Protein AF-A0A6L5QRW6-F1 (afdb_monomer)

Mean predicted aligned error: 5.4 Å

Secondary structure (DSSP, 8-state):
--HHHHHHHHHHHHHHHHHHHHHHHHHH-TTGGG--BGGGTTB-HHHHHHHHHHHHHHHHHHHHTT--B-TT-----HHHHH-HHHHHHHHHHHHHHHHH--S---EEEEEE-S-TTS--EEEEEEHHHHHHHHHHHHHHHHHHHHHHHHHTT----GGGGS-HHHHHHHHH--

Radius of gyration: 16.77 Å; Cα contacts (8 Å, |Δi|>4): 206; chains: 1; bounding box: 39×50×42 Å

Structure (mmCIF, N/CA/C/O backbone):
data_AF-A0A6L5QRW6-F1
#
_entry.id   AF-A0A6L5QRW6-F1
#
loop_
_atom_site.group_PDB
_atom_site.id
_atom_site.type_symbol
_atom_site.label_atom_id
_atom_site.label_alt_id
_atom_site.label_comp_id
_atom_site.label_asym_id
_atom_site.label_entity_id
_atom_site.label_seq_id
_atom_site.pdbx_PDB_ins_code
_atom_site.Cartn_x
_atom_site.Cartn_y
_atom_site.Cartn_z
_atom_site.occupancy
_atom_site.B_iso_or_equiv
_atom_site.auth_seq_id
_atom_site.auth_comp_id
_atom_site.auth_asym_id
_atom_site.auth_atom_id
_atom_site.pdbx_PDB_model_num
ATOM 1 N N . MET A 1 1 ? 16.383 14.278 -7.388 1.00 69.69 1 MET A N 1
ATOM 2 C CA . MET A 1 1 ? 15.748 12.967 -7.166 1.00 69.69 1 MET A CA 1
ATOM 3 C C . MET A 1 1 ? 15.079 12.576 -8.475 1.00 69.69 1 MET A C 1
ATOM 5 O O . MET A 1 1 ? 14.394 13.428 -9.031 1.00 69.69 1 MET A O 1
ATOM 9 N N . ASN A 1 2 ? 15.368 11.400 -9.040 1.00 89.81 2 ASN A N 1
ATOM 10 C CA . ASN A 1 2 ? 14.686 10.961 -10.266 1.00 89.81 2 ASN A CA 1
ATOM 11 C C . ASN A 1 2 ? 13.215 10.605 -9.955 1.00 89.81 2 ASN A C 1
ATOM 13 O O . ASN A 1 2 ? 12.845 10.486 -8.786 1.00 89.81 2 ASN A O 1
ATOM 17 N N . LEU A 1 3 ? 12.364 10.473 -10.979 1.00 93.75 3 LEU A N 1
ATOM 18 C CA . LEU A 1 3 ? 10.926 10.236 -10.773 1.00 93.75 3 LEU A CA 1
ATOM 19 C C . LEU A 1 3 ? 10.646 8.952 -9.977 1.00 93.75 3 LEU A C 1
ATOM 21 O O . LEU A 1 3 ? 9.756 8.946 -9.133 1.00 93.75 3 LEU A O 1
ATOM 25 N N . LEU A 1 4 ? 11.436 7.897 -10.189 1.00 94.81 4 LEU A N 1
ATOM 26 C CA . LEU A 1 4 ? 11.302 6.651 -9.438 1.00 94.81 4 LEU A CA 1
ATOM 27 C C . LEU A 1 4 ? 11.643 6.835 -7.954 1.00 94.81 4 LEU A C 1
ATOM 29 O O . LEU A 1 4 ? 10.896 6.382 -7.097 1.00 94.81 4 LEU A O 1
ATOM 33 N N . GLN A 1 5 ? 12.706 7.563 -7.625 1.00 94.50 5 GLN A N 1
ATOM 34 C CA . GLN A 1 5 ? 13.048 7.883 -6.240 1.00 94.50 5 GLN A CA 1
ATOM 35 C C . GLN A 1 5 ? 11.949 8.710 -5.548 1.00 94.50 5 GLN A C 1
ATOM 37 O O . GLN A 1 5 ? 11.715 8.523 -4.357 1.00 94.50 5 GLN A O 1
ATOM 42 N N . VAL A 1 6 ? 11.257 9.597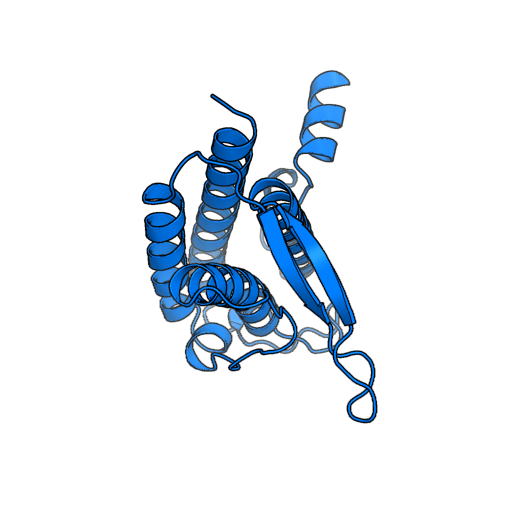 -6.279 1.00 94.12 6 VAL A N 1
ATOM 43 C CA . VAL A 1 6 ? 10.063 10.300 -5.765 1.00 94.12 6 VAL A CA 1
ATOM 44 C C . VAL A 1 6 ? 8.940 9.313 -5.481 1.00 94.12 6 VAL A C 1
ATOM 46 O O . VAL A 1 6 ? 8.408 9.314 -4.378 1.00 94.12 6 VAL A O 1
ATOM 49 N N . ALA A 1 7 ? 8.635 8.419 -6.420 1.00 95.31 7 ALA A N 1
ATOM 50 C CA . ALA A 1 7 ? 7.588 7.422 -6.230 1.00 95.31 7 ALA A CA 1
ATOM 51 C C . ALA A 1 7 ? 7.891 6.462 -5.060 1.00 95.31 7 ALA A C 1
ATOM 53 O O . ALA A 1 7 ? 6.995 6.153 -4.275 1.00 95.31 7 ALA A O 1
ATOM 54 N N . ILE A 1 8 ? 9.148 6.033 -4.896 1.00 96.25 8 ILE A N 1
ATOM 55 C CA . ILE A 1 8 ? 9.604 5.219 -3.756 1.00 96.25 8 ILE A CA 1
ATOM 56 C C . ILE A 1 8 ? 9.398 5.982 -2.442 1.00 96.25 8 ILE A C 1
ATOM 58 O O . ILE A 1 8 ? 8.820 5.448 -1.493 1.00 96.25 8 ILE A O 1
ATOM 62 N N . PHE A 1 9 ? 9.841 7.242 -2.388 1.00 95.06 9 PHE A N 1
ATOM 63 C CA . PHE A 1 9 ? 9.680 8.086 -1.208 1.00 95.06 9 PHE A CA 1
ATOM 64 C C . PHE A 1 9 ? 8.203 8.276 -0.836 1.00 95.06 9 PHE A C 1
ATOM 66 O O . PHE A 1 9 ? 7.840 8.096 0.326 1.00 95.06 9 PHE A O 1
ATOM 73 N N . ASP A 1 10 ? 7.344 8.571 -1.808 1.00 93.75 10 ASP A N 1
ATOM 74 C CA . ASP A 1 10 ? 5.917 8.792 -1.574 1.00 93.75 10 ASP A CA 1
ATOM 75 C C . ASP A 1 10 ? 5.213 7.531 -1.056 1.00 93.75 10 ASP A C 1
ATOM 77 O O . ASP A 1 10 ? 4.440 7.597 -0.098 1.00 93.75 10 ASP A O 1
ATOM 81 N N . ASN A 1 11 ? 5.500 6.366 -1.649 1.00 97.00 11 ASN A N 1
ATOM 82 C CA . ASN A 1 11 ? 4.968 5.086 -1.175 1.00 97.00 11 ASN A CA 1
ATOM 83 C C . ASN A 1 11 ? 5.424 4.789 0.260 1.00 97.00 11 ASN A C 1
ATOM 85 O O . ASN A 1 11 ? 4.623 4.352 1.088 1.00 97.00 11 ASN A O 1
ATOM 89 N N . LYS A 1 12 ? 6.685 5.096 0.587 1.00 96.62 12 LYS A N 1
ATOM 90 C CA . LYS A 1 12 ? 7.205 4.957 1.950 1.00 96.62 12 LYS A CA 1
ATOM 91 C C . LYS A 1 12 ? 6.434 5.827 2.939 1.00 96.62 12 LYS A C 1
ATOM 93 O O . LYS A 1 12 ? 6.034 5.336 3.994 1.00 96.62 12 LYS A O 1
ATOM 98 N N . VAL A 1 13 ? 6.210 7.098 2.603 1.00 94.69 13 VAL A N 1
ATOM 99 C CA . VAL A 1 13 ? 5.450 8.029 3.451 1.00 94.69 13 VAL A CA 1
ATOM 100 C C . VAL A 1 13 ? 4.032 7.509 3.685 1.00 94.69 13 VAL A C 1
ATOM 102 O O . VAL A 1 13 ? 3.596 7.466 4.832 1.00 94.69 13 VAL A O 1
ATOM 105 N N . LEU A 1 14 ? 3.338 7.030 2.647 1.00 94.88 14 LEU A N 1
ATOM 106 C CA . LEU A 1 14 ? 1.987 6.470 2.788 1.00 94.88 14 LEU A CA 1
ATOM 107 C C . LEU A 1 14 ? 1.942 5.245 3.711 1.00 94.88 14 LEU A C 1
ATOM 109 O O . LEU A 1 14 ? 1.048 5.136 4.552 1.00 94.88 14 LEU A O 1
ATOM 113 N N . LEU A 1 15 ? 2.908 4.332 3.590 1.00 97.44 15 LEU A N 1
ATOM 114 C CA . LEU A 1 15 ? 3.004 3.175 4.479 1.00 97.44 15 LEU A CA 1
ATOM 115 C C . LEU A 1 15 ? 3.276 3.599 5.932 1.00 97.44 15 LEU A C 1
ATOM 117 O O . LEU A 1 15 ? 2.661 3.074 6.861 1.00 97.44 15 LEU A O 1
ATOM 121 N N . GLN A 1 16 ? 4.131 4.598 6.152 1.00 95.56 16 GLN A N 1
ATOM 122 C CA . GLN A 1 16 ? 4.383 5.148 7.488 1.00 95.56 16 GLN A CA 1
ATOM 123 C C . GLN A 1 16 ? 3.144 5.841 8.077 1.00 95.56 16 GLN A C 1
ATOM 125 O O . GLN A 1 16 ? 2.826 5.635 9.252 1.00 95.56 16 GLN A O 1
ATOM 130 N N . GLU A 1 17 ? 2.409 6.613 7.273 1.00 92.94 17 GLU A N 1
ATOM 131 C CA . GLU A 1 17 ? 1.127 7.219 7.653 1.00 92.94 17 GLU A CA 1
ATOM 132 C C . GLU A 1 17 ? 0.096 6.143 8.034 1.00 92.94 17 GLU A C 1
ATOM 134 O O . GLU A 1 17 ? -0.597 6.278 9.050 1.00 92.94 17 GLU A O 1
ATOM 139 N N . LEU A 1 18 ? 0.042 5.035 7.283 1.00 95.44 18 LEU A N 1
ATOM 140 C CA . LEU A 1 18 ? -0.793 3.883 7.610 1.00 95.44 18 LEU A CA 1
ATOM 141 C C . LEU A 1 18 ? -0.398 3.277 8.964 1.00 95.44 18 LEU A C 1
ATOM 143 O O . LEU A 1 18 ? -1.262 3.101 9.820 1.00 95.44 18 LEU A O 1
ATOM 147 N N . ALA A 1 19 ? 0.888 3.023 9.221 1.00 96.12 19 ALA A N 1
ATOM 148 C CA . ALA A 1 19 ? 1.338 2.492 10.512 1.00 96.12 19 ALA A CA 1
ATOM 149 C C . ALA A 1 19 ? 0.986 3.420 11.690 1.00 96.12 19 ALA A C 1
ATOM 151 O O . ALA A 1 19 ? 0.547 2.958 12.747 1.00 96.12 19 ALA A O 1
ATOM 152 N N . GLN A 1 20 ? 1.133 4.736 11.524 1.00 93.06 20 GLN A N 1
ATOM 153 C CA . GLN A 1 20 ? 0.714 5.713 12.535 1.00 93.06 20 GLN A CA 1
ATOM 154 C C . GLN A 1 20 ? -0.798 5.658 12.778 1.00 93.06 20 GLN A C 1
ATOM 156 O O . GLN A 1 20 ? -1.256 5.728 13.922 1.00 93.06 20 GLN A O 1
ATOM 161 N N . LEU A 1 21 ? -1.587 5.502 11.715 1.00 92.62 21 LEU A N 1
ATOM 162 C CA . LEU A 1 21 ? -3.030 5.357 11.822 1.00 92.62 21 LEU A CA 1
ATOM 163 C C . LEU A 1 21 ? -3.429 4.089 12.586 1.00 92.62 21 LEU A C 1
ATOM 165 O O . LEU A 1 21 ? -4.269 4.164 13.483 1.00 92.62 21 LEU A O 1
ATOM 169 N N . LEU A 1 22 ? -2.791 2.956 12.289 1.00 94.38 22 LEU A N 1
ATOM 170 C CA . LEU A 1 22 ? -3.044 1.689 12.979 1.00 94.38 22 LEU A CA 1
ATOM 171 C C . LEU A 1 22 ? -2.716 1.766 14.473 1.00 94.38 22 LEU A C 1
ATOM 173 O O . LEU A 1 22 ? -3.487 1.265 15.290 1.00 94.38 22 LEU A O 1
ATOM 177 N N . ASN A 1 23 ? -1.633 2.454 14.845 1.00 93.50 23 ASN A N 1
ATOM 178 C CA . ASN A 1 23 ? -1.305 2.704 16.249 1.00 93.50 23 ASN A CA 1
ATOM 179 C C . ASN A 1 23 ? -2.395 3.518 16.963 1.00 93.50 23 ASN A C 1
ATOM 181 O O . ASN A 1 23 ? -2.784 3.175 18.079 1.00 93.50 23 ASN A O 1
ATOM 185 N N . ARG A 1 24 ? -2.929 4.565 16.316 1.00 90.56 24 ARG A N 1
ATOM 186 C CA . ARG A 1 24 ? -4.031 5.369 16.879 1.00 90.56 24 ARG A CA 1
ATOM 187 C C . ARG A 1 24 ? -5.308 4.555 17.056 1.00 90.56 24 ARG A C 1
ATOM 189 O O . ARG A 1 24 ? -5.942 4.666 18.102 1.00 90.56 24 ARG A O 1
ATOM 196 N N . ILE A 1 25 ? -5.660 3.731 16.067 1.00 90.75 25 ILE A N 1
ATOM 197 C CA . ILE A 1 25 ? -6.812 2.827 16.158 1.00 90.75 25 ILE A CA 1
ATOM 198 C C . ILE A 1 25 ? -6.624 1.877 17.335 1.00 90.75 25 ILE A C 1
ATOM 200 O O . ILE A 1 25 ? -7.464 1.845 18.224 1.00 90.75 25 ILE A O 1
ATOM 204 N N . HIS A 1 26 ? -5.490 1.174 17.391 1.00 90.19 26 HIS A N 1
ATOM 205 C CA . HIS A 1 26 ? -5.216 0.195 18.439 1.00 90.19 26 HIS A CA 1
ATOM 206 C C . HIS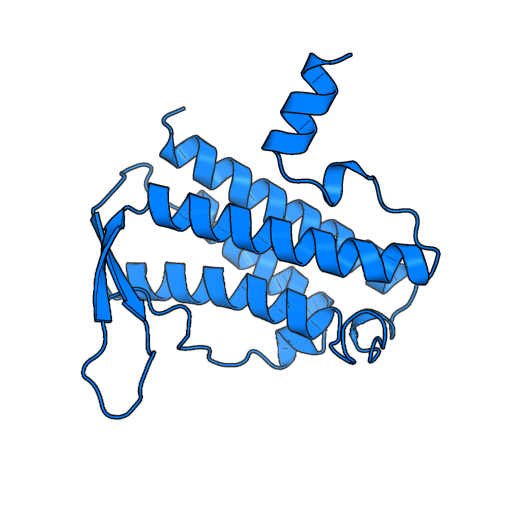 A 1 26 ? -5.222 0.804 19.851 1.00 90.19 26 HIS A C 1
ATOM 208 O O . HIS A 1 26 ? -5.656 0.152 20.801 1.00 90.19 26 HIS A O 1
ATOM 214 N N . ALA A 1 27 ? -4.747 2.044 19.997 1.00 89.62 27 ALA A N 1
ATOM 215 C CA . ALA A 1 27 ? -4.754 2.760 21.269 1.00 89.62 27 ALA A CA 1
ATOM 216 C C . ALA A 1 27 ? -6.154 3.248 21.684 1.00 89.62 27 ALA A C 1
ATOM 218 O O . ALA A 1 27 ? -6.456 3.251 22.875 1.00 89.62 27 ALA A O 1
ATOM 219 N N . GLY A 1 28 ? -6.991 3.665 20.726 1.00 87.75 28 GLY A N 1
ATOM 220 C CA . GLY A 1 28 ? -8.339 4.179 20.994 1.00 87.75 28 GLY A CA 1
ATOM 221 C C . GLY A 1 28 ? -9.389 3.084 21.183 1.00 87.75 28 GLY A C 1
ATOM 222 O O . GLY A 1 28 ? -10.201 3.165 22.100 1.00 87.75 28 GLY A O 1
ATOM 223 N N . ASP A 1 29 ? -9.359 2.051 20.341 1.00 89.00 29 ASP A N 1
ATOM 224 C CA . ASP A 1 29 ? -10.247 0.892 20.410 1.00 89.00 29 ASP A CA 1
ATOM 225 C C . ASP A 1 29 ? -9.555 -0.340 19.805 1.00 89.00 29 ASP A C 1
ATOM 227 O O . ASP A 1 29 ? -9.350 -0.455 18.594 1.00 89.00 29 ASP A O 1
ATOM 231 N N . LYS A 1 30 ? -9.209 -1.299 20.670 1.00 84.38 30 LYS A N 1
ATOM 232 C CA . LYS A 1 30 ? -8.496 -2.521 20.276 1.00 84.38 30 LYS A CA 1
ATOM 233 C C . LYS A 1 30 ? -9.309 -3.429 19.354 1.00 84.38 30 LYS A C 1
ATOM 235 O O . LYS A 1 30 ? -8.702 -4.192 18.603 1.00 84.38 30 LYS A O 1
ATOM 240 N N . ASN A 1 31 ? -10.638 -3.371 19.420 1.00 90.69 31 ASN A N 1
ATOM 241 C CA . ASN A 1 31 ? -11.516 -4.248 18.649 1.00 90.69 31 ASN A CA 1
ATOM 242 C C . ASN A 1 31 ? -11.870 -3.648 17.288 1.00 90.69 31 ASN A C 1
ATOM 244 O O . ASN A 1 31 ? -12.042 -4.396 16.330 1.00 90.69 31 ASN A O 1
ATOM 248 N N . PHE A 1 32 ? -11.865 -2.316 17.172 1.00 93.31 32 PHE A N 1
ATOM 249 C CA . PHE A 1 32 ? -12.305 -1.603 15.971 1.00 93.31 32 PHE A CA 1
ATOM 250 C C . PHE A 1 32 ? -11.598 -2.037 14.677 1.00 93.31 32 PHE A C 1
ATOM 252 O O . PHE A 1 32 ? -12.195 -2.036 13.603 1.00 93.31 32 PHE A O 1
ATOM 259 N N . TYR A 1 33 ? -10.341 -2.478 14.767 1.00 94.69 33 TYR A N 1
ATOM 260 C CA . TYR A 1 33 ? -9.602 -3.031 13.628 1.00 94.69 33 TYR A CA 1
ATOM 261 C C . TYR A 1 33 ? -10.320 -4.211 12.940 1.00 94.69 33 TYR A C 1
ATOM 263 O O . TYR A 1 33 ? -10.248 -4.360 11.717 1.00 94.69 33 TYR A O 1
ATOM 271 N N . ASN A 1 34 ? -11.027 -5.015 13.736 1.00 94.62 34 ASN A N 1
ATOM 272 C CA . ASN A 1 34 ? -11.693 -6.255 13.346 1.00 94.62 34 ASN A CA 1
ATOM 273 C C . ASN A 1 34 ? -13.223 -6.140 13.303 1.00 94.62 34 ASN A C 1
ATOM 275 O O . ASN A 1 34 ? -13.887 -7.114 12.948 1.00 94.62 34 ASN A O 1
ATOM 279 N N . ASP A 1 35 ? -13.789 -4.985 13.658 1.00 93.06 35 ASP A N 1
ATOM 280 C CA . ASP A 1 35 ? -15.232 -4.769 13.600 1.00 93.06 35 ASP A CA 1
ATOM 281 C C . ASP A 1 35 ? -15.733 -4.900 12.156 1.00 93.06 35 ASP A C 1
ATOM 283 O O . ASP A 1 35 ? -15.129 -4.374 11.217 1.00 93.06 35 ASP A O 1
ATOM 287 N N . ASN A 1 36 ? -16.872 -5.572 11.974 1.00 90.69 36 ASN A N 1
ATOM 288 C CA . ASN A 1 36 ? -17.589 -5.544 10.702 1.00 90.69 36 ASN A CA 1
ATOM 289 C C . ASN A 1 36 ? -18.307 -4.202 10.578 1.00 90.69 36 ASN A C 1
ATOM 291 O O . ASN A 1 36 ? -19.185 -3.882 11.381 1.00 90.69 36 ASN A O 1
ATOM 295 N N . LEU A 1 37 ? -17.940 -3.418 9.568 1.00 89.75 37 LEU A N 1
ATOM 296 C CA . LEU A 1 37 ? -18.428 -2.053 9.418 1.00 89.75 37 LEU A CA 1
ATOM 297 C C . LEU A 1 37 ? -19.463 -1.990 8.301 1.00 89.75 37 LEU A C 1
ATOM 299 O O . LEU A 1 37 ? -19.123 -2.140 7.132 1.00 89.75 37 LEU A O 1
ATOM 303 N N . GLU A 1 38 ? -20.730 -1.741 8.642 1.00 88.50 38 GLU A N 1
ATOM 304 C CA . GLU A 1 38 ? -21.814 -1.633 7.649 1.00 88.50 38 GLU A CA 1
ATOM 305 C C . GLU A 1 38 ? -21.527 -0.562 6.591 1.00 88.50 38 GLU A C 1
ATOM 307 O O . GLU A 1 38 ? -21.756 -0.791 5.407 1.00 88.50 38 GLU A O 1
ATOM 312 N N . VAL A 1 39 ? -20.922 0.564 6.992 1.00 87.19 39 VAL A N 1
ATOM 313 C CA . VAL A 1 39 ? -20.511 1.636 6.067 1.00 87.19 39 VAL A CA 1
ATOM 314 C C . VAL A 1 39 ? -19.502 1.162 5.013 1.00 87.19 39 VAL A C 1
ATOM 316 O O . VAL A 1 39 ? -19.369 1.783 3.963 1.00 87.19 39 VAL A O 1
ATOM 319 N N . LEU A 1 40 ? -18.795 0.061 5.286 1.00 89.75 40 LEU A N 1
ATOM 320 C CA . LEU A 1 40 ? -17.815 -0.566 4.402 1.00 89.75 40 LEU A CA 1
ATOM 321 C C . LEU A 1 40 ? -18.331 -1.887 3.809 1.00 89.75 40 LEU A C 1
ATOM 323 O O . LEU A 1 40 ? -17.533 -2.762 3.484 1.00 89.75 40 LEU A O 1
ATOM 327 N N . ASN A 1 41 ? -19.650 -2.073 3.688 1.00 87.75 41 ASN A N 1
ATOM 328 C CA . ASN A 1 41 ? -20.261 -3.331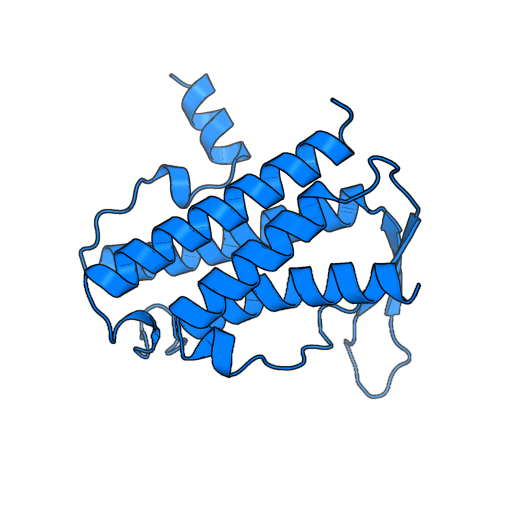 3.235 1.00 87.75 41 ASN A CA 1
ATOM 329 C C . ASN A 1 41 ? -19.849 -4.541 4.095 1.00 87.75 41 ASN A C 1
ATOM 331 O O . ASN A 1 41 ? -19.554 -5.618 3.577 1.00 87.75 41 ASN A O 1
ATOM 335 N N . SER A 1 42 ? -19.790 -4.346 5.415 1.00 89.56 42 SER A N 1
ATOM 336 C CA . SER A 1 42 ? -19.378 -5.358 6.398 1.00 89.56 42 SER A CA 1
ATOM 337 C C . SER A 1 42 ? -17.936 -5.854 6.222 1.00 89.56 42 SER A C 1
ATOM 339 O O . SER A 1 42 ? -17.598 -6.944 6.673 1.00 89.56 42 SER A O 1
ATOM 341 N N . ILE A 1 43 ? -17.071 -5.050 5.598 1.00 92.81 43 ILE A N 1
ATOM 342 C CA . ILE A 1 43 ? -15.628 -5.295 5.513 1.00 92.81 43 ILE A CA 1
ATOM 343 C C . ILE A 1 43 ? -14.931 -4.612 6.698 1.00 92.81 43 ILE A C 1
ATOM 345 O O . ILE A 1 43 ? -15.309 -3.518 7.119 1.00 92.81 43 ILE A O 1
ATOM 349 N N . THR A 1 44 ? -13.908 -5.263 7.253 1.00 95.31 44 THR A N 1
ATOM 350 C CA . THR A 1 44 ? -13.132 -4.736 8.385 1.00 95.31 44 THR A CA 1
ATOM 351 C C . THR A 1 44 ? -12.019 -3.791 7.922 1.00 95.31 44 THR A C 1
ATOM 353 O O . THR A 1 44 ? -11.544 -3.865 6.784 1.00 95.31 44 THR A O 1
ATOM 356 N N . ILE A 1 45 ? -11.521 -2.935 8.823 1.00 96.00 45 ILE A N 1
ATOM 357 C CA . ILE A 1 45 ? -10.310 -2.137 8.558 1.00 96.00 45 ILE A CA 1
ATOM 358 C C . ILE A 1 45 ? -9.134 -3.063 8.249 1.00 96.00 45 ILE A C 1
ATOM 360 O O . ILE A 1 45 ? -8.398 -2.833 7.288 1.00 96.00 45 ILE A O 1
ATOM 364 N N . GLY A 1 46 ? -8.986 -4.144 9.015 1.00 96.81 46 GLY A N 1
ATOM 365 C CA . GLY A 1 46 ? -7.927 -5.116 8.795 1.00 96.81 46 GLY A CA 1
ATOM 366 C C . GLY A 1 46 ? -7.957 -5.775 7.418 1.00 96.81 46 GLY A C 1
ATOM 367 O O . GLY A 1 46 ? -6.902 -6.017 6.832 1.00 96.81 46 GLY A O 1
ATOM 368 N N . ALA A 1 47 ? -9.136 -5.990 6.830 1.00 96.31 47 ALA A N 1
ATOM 369 C CA . ALA A 1 47 ? -9.244 -6.526 5.476 1.00 96.31 47 ALA A CA 1
ATOM 370 C C . ALA A 1 47 ? -8.731 -5.537 4.413 1.00 96.31 47 ALA A C 1
ATOM 372 O O . ALA A 1 47 ? -8.045 -5.958 3.478 1.00 96.31 47 ALA A O 1
ATOM 373 N N . HIS A 1 48 ? -9.002 -4.236 4.571 1.00 96.69 48 HIS A N 1
ATOM 374 C CA . HIS A 1 48 ? -8.442 -3.195 3.702 1.00 96.69 48 HIS A CA 1
ATOM 375 C C . HIS A 1 48 ? -6.929 -3.057 3.872 1.00 96.69 48 HIS A C 1
ATOM 377 O O . HIS A 1 48 ? -6.203 -2.971 2.886 1.00 96.69 48 HIS A O 1
ATOM 383 N N . VAL A 1 49 ? -6.447 -3.098 5.114 1.00 97.44 49 VAL A N 1
ATOM 384 C CA . VAL A 1 49 ? -5.015 -3.034 5.425 1.00 97.44 49 VAL A CA 1
ATOM 385 C C . VAL A 1 49 ? -4.284 -4.219 4.812 1.00 97.44 49 VAL A C 1
ATOM 387 O O . VAL A 1 49 ? -3.339 -4.012 4.061 1.00 97.44 49 VAL A O 1
ATOM 390 N N . ARG A 1 50 ? -4.759 -5.451 5.036 1.00 97.31 50 ARG A N 1
ATOM 391 C CA . ARG A 1 50 ? -4.213 -6.649 4.382 1.00 97.31 50 ARG A CA 1
ATOM 392 C C . ARG A 1 50 ? -4.144 -6.465 2.867 1.00 97.31 50 ARG A C 1
ATOM 394 O O . ARG A 1 50 ? -3.132 -6.806 2.269 1.00 97.31 50 ARG A O 1
ATOM 401 N N . HIS A 1 51 ? -5.198 -5.929 2.251 1.00 96.62 51 HIS A N 1
ATOM 402 C CA . HIS A 1 51 ? -5.239 -5.760 0.802 1.00 96.62 51 HIS A CA 1
ATOM 403 C C . HIS A 1 51 ? -4.149 -4.815 0.279 1.00 96.62 51 HIS A C 1
ATOM 405 O O . HIS A 1 51 ? -3.534 -5.140 -0.734 1.00 96.62 51 HIS A O 1
ATOM 411 N N . ILE A 1 52 ? -3.885 -3.708 0.983 1.00 97.69 52 ILE A N 1
ATOM 412 C CA . ILE A 1 52 ? -2.769 -2.800 0.684 1.00 97.69 52 ILE A CA 1
ATOM 413 C C . ILE A 1 52 ? -1.436 -3.550 0.793 1.00 97.69 52 ILE A C 1
ATOM 415 O O . ILE A 1 52 ? -0.654 -3.562 -0.154 1.00 97.69 52 I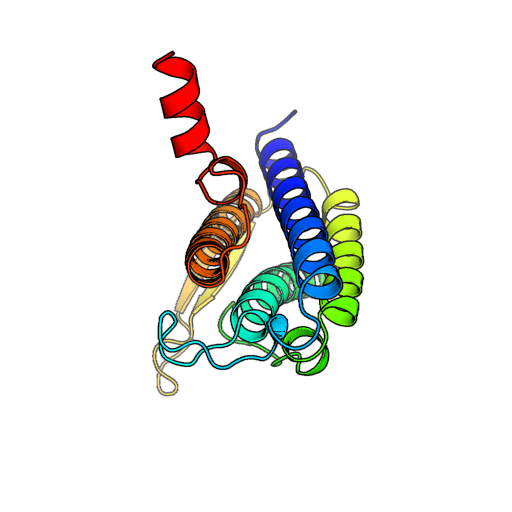LE A O 1
ATOM 419 N N . LEU A 1 53 ? -1.180 -4.200 1.934 1.00 98.19 53 LEU A N 1
ATOM 420 C CA . LEU A 1 53 ? 0.115 -4.838 2.203 1.00 98.19 53 LEU A CA 1
ATOM 421 C C . LEU A 1 53 ? 0.419 -5.962 1.209 1.00 98.19 53 LEU A C 1
ATOM 423 O O . LEU A 1 53 ? 1.539 -6.052 0.717 1.00 98.19 53 LEU A O 1
ATOM 427 N N . GLU A 1 54 ? -0.585 -6.761 0.847 1.00 96.56 54 GLU A N 1
ATOM 428 C CA . GLU A 1 54 ? -0.427 -7.825 -0.145 1.00 96.56 54 GLU A CA 1
ATOM 429 C C . GLU A 1 54 ? -0.027 -7.290 -1.520 1.00 96.56 54 GLU A C 1
ATOM 431 O O . GLU A 1 54 ? 0.720 -7.962 -2.221 1.00 96.56 54 GLU A O 1
ATOM 436 N N . HIS A 1 55 ? -0.479 -6.096 -1.920 1.00 97.62 55 HIS A N 1
ATOM 437 C CA . HIS A 1 55 ? -0.060 -5.517 -3.200 1.00 97.62 55 HIS A CA 1
ATOM 438 C C . HIS A 1 55 ? 1.436 -5.194 -3.205 1.00 97.62 55 HIS A C 1
ATOM 440 O O . HIS A 1 55 ? 2.130 -5.552 -4.155 1.00 97.62 55 HIS A O 1
ATOM 446 N N . TYR A 1 56 ? 1.961 -4.610 -2.127 1.00 98.12 56 TYR A N 1
ATOM 447 C CA . TYR A 1 56 ? 3.405 -4.394 -2.001 1.00 98.12 56 TYR A CA 1
ATOM 448 C C . TYR A 1 56 ? 4.182 -5.711 -1.919 1.00 98.12 56 TYR A C 1
ATOM 450 O O . TYR A 1 56 ? 5.195 -5.859 -2.592 1.00 98.12 56 TYR A O 1
ATOM 458 N N . GLN A 1 57 ? 3.704 -6.684 -1.139 1.00 97.44 57 GLN A N 1
ATOM 459 C CA . GLN A 1 57 ? 4.359 -7.991 -1.014 1.00 97.44 57 GLN A CA 1
ATOM 460 C C . GLN A 1 57 ? 4.433 -8.724 -2.357 1.00 97.44 57 GLN A C 1
ATOM 462 O O . GLN A 1 57 ? 5.481 -9.260 -2.701 1.00 97.44 57 GLN A O 1
ATOM 467 N N . ILE A 1 58 ? 3.345 -8.716 -3.135 1.00 97.00 58 ILE A N 1
ATOM 468 C CA . ILE A 1 58 ? 3.313 -9.289 -4.486 1.00 97.00 58 ILE A CA 1
ATOM 469 C C . ILE A 1 58 ? 4.307 -8.571 -5.394 1.00 97.00 58 ILE A C 1
ATOM 471 O O . ILE A 1 58 ? 5.049 -9.233 -6.114 1.00 97.00 58 ILE A O 1
ATOM 475 N N . PHE A 1 59 ? 4.331 -7.237 -5.351 1.00 97.69 59 PHE A N 1
ATOM 476 C CA . PHE A 1 59 ? 5.252 -6.437 -6.148 1.00 97.69 59 PHE A CA 1
ATOM 477 C C . PHE A 1 59 ? 6.713 -6.810 -5.861 1.00 97.69 59 PHE A C 1
ATOM 479 O O . PHE A 1 59 ? 7.426 -7.191 -6.784 1.00 97.69 59 PHE A O 1
ATOM 486 N N . PHE A 1 60 ? 7.139 -6.785 -4.595 1.00 97.69 60 PHE A N 1
ATOM 487 C CA . PHE A 1 60 ? 8.515 -7.131 -4.222 1.00 97.69 60 PHE A CA 1
ATOM 488 C C . PHE A 1 60 ? 8.857 -8.581 -4.553 1.00 97.69 60 PHE A C 1
ATOM 490 O O . PHE A 1 60 ? 9.854 -8.838 -5.220 1.00 97.69 60 PHE A O 1
ATOM 497 N N . LYS A 1 61 ? 7.975 -9.522 -4.196 1.00 96.38 61 LYS A N 1
ATOM 498 C CA . LYS A 1 61 ? 8.173 -10.942 -4.499 1.00 96.38 61 LYS A CA 1
ATOM 499 C C . LYS A 1 61 ? 8.366 -11.180 -5.994 1.00 96.38 61 LYS A C 1
ATOM 501 O O . LYS A 1 61 ? 9.230 -11.964 -6.363 1.00 96.38 61 LYS A O 1
ATOM 506 N N . ALA A 1 62 ? 7.567 -10.532 -6.843 1.00 95.94 62 ALA A N 1
ATOM 507 C CA . ALA A 1 62 ? 7.657 -10.676 -8.292 1.00 95.94 62 ALA A CA 1
ATOM 508 C C . ALA A 1 62 ? 8.963 -10.104 -8.862 1.00 95.94 62 ALA A C 1
ATOM 510 O O . ALA A 1 62 ? 9.525 -10.708 -9.774 1.00 95.94 62 ALA A O 1
ATOM 511 N N . LEU A 1 63 ? 9.465 -8.994 -8.305 1.00 95.88 63 LEU A N 1
ATOM 512 C CA . LEU A 1 63 ? 10.779 -8.457 -8.666 1.00 95.88 63 LEU A CA 1
ATOM 513 C C . LEU A 1 63 ? 11.913 -9.409 -8.267 1.00 95.88 63 LEU A C 1
ATOM 515 O O . LEU A 1 63 ? 12.802 -9.649 -9.076 1.00 95.88 63 LEU A O 1
ATOM 519 N N . ASP A 1 64 ? 11.857 -9.983 -7.064 1.00 95.50 64 ASP A N 1
ATOM 520 C CA . ASP A 1 64 ? 12.917 -10.853 -6.538 1.00 95.50 64 ASP A CA 1
ATOM 521 C C . ASP A 1 64 ? 13.082 -12.156 -7.328 1.00 95.50 64 ASP A C 1
ATOM 523 O O . ASP A 1 64 ? 14.193 -12.669 -7.463 1.00 95.50 64 ASP A O 1
ATOM 527 N N . ILE A 1 65 ? 11.975 -12.715 -7.830 1.00 95.75 65 ILE A N 1
ATOM 528 C CA . ILE A 1 65 ? 11.979 -13.972 -8.598 1.00 95.75 65 ILE A CA 1
ATOM 529 C C . ILE A 1 65 ? 11.832 -13.756 -10.112 1.00 95.75 65 ILE A C 1
ATOM 531 O O . ILE A 1 65 ? 11.712 -14.736 -10.844 1.00 95.75 65 ILE A O 1
ATOM 535 N N . GLU A 1 66 ? 11.827 -12.498 -10.565 1.00 94.25 66 GLU A N 1
ATOM 536 C CA . GLU A 1 66 ? 11.749 -12.078 -11.972 1.00 94.25 66 GLU A CA 1
ATOM 537 C C . GLU A 1 66 ? 10.569 -12.695 -12.755 1.00 94.25 66 GLU A C 1
ATOM 539 O O . GLU A 1 66 ? 10.726 -13.233 -13.853 1.00 94.25 66 GLU A O 1
ATOM 544 N N . VAL A 1 67 ? 9.356 -12.613 -12.196 1.00 94.44 67 VAL A N 1
ATOM 545 C CA . VAL A 1 67 ? 8.111 -13.074 -12.848 1.00 94.44 67 VAL A CA 1
ATOM 546 C C . VAL A 1 67 ? 7.127 -11.922 -13.069 1.00 94.44 67 VAL A C 1
ATOM 548 O O . VAL A 1 67 ? 7.243 -10.887 -12.409 1.00 94.44 67 VAL A O 1
ATOM 551 N N . PRO A 1 68 ? 6.114 -12.081 -13.947 1.00 95.50 68 PRO A N 1
ATOM 552 C CA . PRO A 1 68 ? 5.062 -11.082 -14.083 1.00 95.50 68 PRO A CA 1
ATOM 553 C C . PRO A 1 68 ? 4.373 -10.786 -12.746 1.00 95.50 68 PRO A C 1
ATOM 555 O O . PRO A 1 68 ? 3.980 -11.695 -12.011 1.00 95.50 68 PRO A O 1
ATOM 558 N N . ILE A 1 69 ? 4.175 -9.504 -12.452 1.00 96.38 69 ILE A N 1
ATOM 559 C CA . ILE A 1 69 ? 3.468 -9.037 -11.262 1.00 96.38 69 ILE A CA 1
ATOM 560 C C . ILE A 1 69 ? 1.990 -9.402 -11.410 1.00 96.38 69 ILE A C 1
ATOM 562 O O . ILE A 1 69 ? 1.338 -9.004 -12.374 1.00 96.38 69 ILE A O 1
ATOM 566 N N . ASN A 1 70 ? 1.445 -10.159 -10.458 1.00 94.50 70 ASN A N 1
ATOM 567 C CA . ASN A 1 70 ? 0.042 -10.569 -10.457 1.00 94.50 70 ASN A CA 1
ATOM 568 C C . ASN A 1 70 ? -0.647 -10.130 -9.161 1.00 94.50 70 ASN A C 1
ATOM 570 O O . ASN A 1 70 ? -0.657 -10.858 -8.170 1.00 94.50 70 ASN A O 1
ATOM 574 N N . TYR A 1 71 ? -1.252 -8.943 -9.152 1.00 93.69 71 TYR A N 1
ATOM 575 C CA . TYR A 1 71 ? -1.911 -8.404 -7.953 1.00 93.69 71 TYR A CA 1
ATOM 576 C C . TYR A 1 71 ? -3.136 -9.213 -7.483 1.00 93.69 71 TYR A C 1
ATOM 578 O O . TYR A 1 71 ? -3.578 -9.051 -6.339 1.00 93.69 71 TYR A O 1
ATOM 586 N N . ASP A 1 72 ? -3.656 -10.122 -8.317 1.00 88.56 72 ASP A N 1
ATOM 587 C CA . ASP A 1 72 ? -4.747 -11.027 -7.952 1.00 88.56 72 ASP A CA 1
ATOM 588 C C . ASP A 1 72 ? -4.260 -12.268 -7.189 1.00 88.56 72 ASP A C 1
ATOM 590 O O . ASP A 1 72 ? -5.043 -12.858 -6.432 1.00 88.56 72 ASP A O 1
ATOM 594 N N . SER A 1 73 ? -2.978 -12.647 -7.321 1.00 85.94 73 SER A N 1
ATOM 595 C CA . SER A 1 73 ? -2.385 -13.839 -6.694 1.00 85.94 73 SER A CA 1
ATOM 596 C C . SER A 1 73 ? -2.087 -13.626 -5.203 1.00 85.94 73 SER A C 1
ATOM 598 O O . SER A 1 73 ? -0.944 -13.661 -4.746 1.00 85.94 73 SER A O 1
ATOM 600 N N . ARG A 1 74 ? -3.140 -13.364 -4.428 1.00 80.56 74 ARG A N 1
ATOM 601 C CA . ARG A 1 74 ? -3.062 -13.000 -3.008 1.00 80.56 74 ARG A CA 1
ATOM 602 C C . ARG A 1 74 ? -2.991 -14.226 -2.104 1.00 80.56 74 ARG A C 1
ATOM 604 O O . ARG A 1 74 ? -3.905 -15.049 -2.101 1.00 80.56 74 ARG A O 1
ATOM 611 N N . GLU A 1 75 ? -1.968 -14.273 -1.253 1.00 81.25 75 GLU A N 1
ATOM 612 C CA . GLU A 1 75 ? -1.764 -15.339 -0.258 1.00 81.25 75 GLU A CA 1
ATOM 613 C C . GLU A 1 75 ? -2.742 -15.275 0.931 1.00 81.25 75 GLU A C 1
ATOM 615 O O . GLU A 1 75 ? -2.913 -16.264 1.638 1.00 81.25 75 GLU A O 1
ATOM 620 N N . ARG A 1 76 ? -3.444 -14.148 1.129 1.00 87.19 76 ARG A N 1
ATOM 621 C CA . ARG A 1 76 ? -4.400 -13.924 2.230 1.00 87.19 76 ARG A CA 1
ATOM 622 C C . ARG A 1 76 ? -3.747 -13.972 3.613 1.00 87.19 76 ARG A C 1
ATOM 624 O O . ARG A 1 76 ? -4.069 -14.835 4.425 1.00 87.19 76 ARG A O 1
ATOM 631 N N . CYS A 1 77 ? -2.902 -12.981 3.921 1.00 89.50 77 CYS A N 1
ATOM 632 C CA . CYS A 1 77 ? -2.263 -12.839 5.237 1.00 89.50 77 CYS A CA 1
ATOM 633 C C . CYS A 1 77 ? -3.303 -12.620 6.359 1.00 89.50 77 CYS A C 1
ATOM 635 O O . CYS A 1 77 ? -3.718 -11.495 6.655 1.00 89.50 77 CYS A O 1
ATOM 637 N N . THR A 1 78 ? -3.724 -13.703 7.016 1.00 91.69 78 THR A N 1
ATOM 638 C CA . THR A 1 78 ? -4.720 -13.674 8.102 1.00 91.69 78 THR A CA 1
ATOM 639 C C . THR A 1 78 ? -4.207 -12.945 9.340 1.00 91.69 78 THR A C 1
ATOM 641 O O . THR A 1 78 ? -4.967 -12.219 9.977 1.00 91.69 78 THR A O 1
ATOM 644 N N . GLY A 1 79 ? -2.914 -13.082 9.654 1.00 93.31 79 GLY A N 1
ATOM 645 C CA . GLY A 1 79 ? -2.267 -12.354 10.747 1.00 93.31 79 GLY A CA 1
ATOM 646 C C . GLY A 1 79 ? -2.332 -10.843 10.537 1.00 93.31 79 GLY A C 1
ATOM 647 O O . GLY A 1 79 ? -2.769 -10.120 11.428 1.00 93.31 79 GLY A O 1
ATOM 648 N N . CYS A 1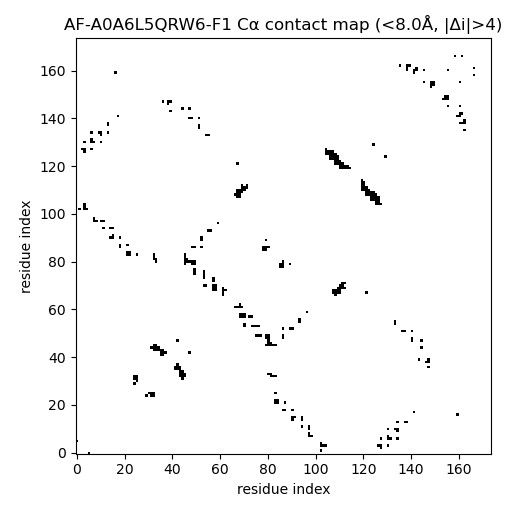 80 ? -2.000 -10.383 9.328 1.00 93.19 80 CYS A N 1
ATOM 649 C CA . CYS A 1 80 ? -2.108 -8.981 8.940 1.00 93.19 80 CYS A CA 1
ATOM 650 C C . CYS A 1 80 ? -3.552 -8.490 9.067 1.00 93.19 80 CYS A C 1
ATOM 652 O O . CYS A 1 80 ? -3.777 -7.425 9.611 1.00 93.19 80 CYS A O 1
ATOM 654 N N . GLN A 1 81 ? -4.536 -9.274 8.614 1.00 95.56 81 GLN A N 1
ATOM 655 C CA . GLN A 1 81 ? -5.942 -8.868 8.675 1.00 95.56 81 GLN A CA 1
ATOM 656 C C . GLN A 1 81 ? -6.506 -8.796 10.094 1.00 95.56 81 GLN A C 1
ATOM 658 O O . GLN A 1 81 ? -7.363 -7.959 10.345 1.00 95.56 81 GLN A O 1
ATOM 663 N N . ASN A 1 82 ? -6.075 -9.671 11.002 1.00 94.81 82 ASN A N 1
ATOM 664 C CA . ASN A 1 82 ? -6.714 -9.806 12.314 1.00 94.81 82 ASN A CA 1
ATOM 665 C C . ASN A 1 82 ? -5.934 -9.118 13.448 1.00 94.81 82 ASN A C 1
ATOM 667 O O . ASN A 1 82 ? -6.452 -8.969 14.558 1.00 94.81 82 ASN A O 1
ATOM 671 N N . CYS A 1 83 ? -4.686 -8.708 13.200 1.00 95.31 83 CYS A N 1
ATOM 672 C CA . CYS A 1 83 ? -3.803 -8.117 14.198 1.00 95.31 83 CYS A CA 1
ATOM 673 C C . CYS A 1 83 ? -3.120 -6.853 13.661 1.00 95.31 83 CYS A C 1
ATOM 675 O O . CYS A 1 83 ? -2.159 -6.921 12.895 1.00 95.31 83 CYS A O 1
ATOM 677 N N . ALA A 1 84 ? -3.557 -5.687 14.149 1.00 95.69 84 ALA A N 1
ATOM 678 C CA . ALA A 1 84 ? -2.976 -4.396 13.777 1.00 95.69 84 ALA A CA 1
ATOM 679 C C . ALA A 1 84 ? -1.463 -4.322 14.044 1.00 95.69 84 ALA A C 1
ATOM 681 O O . ALA A 1 84 ? -0.736 -3.714 13.265 1.00 95.69 84 ALA A O 1
ATOM 682 N N . LYS A 1 85 ? -0.973 -4.965 15.113 1.00 95.31 85 LYS A N 1
ATOM 683 C CA . LYS A 1 85 ? 0.461 -5.005 15.426 1.00 95.31 85 LYS A CA 1
ATOM 684 C C . LYS A 1 85 ? 1.249 -5.791 14.377 1.00 95.31 85 LYS A C 1
ATOM 686 O O . LYS A 1 85 ? 2.237 -5.281 13.873 1.00 95.31 85 LYS A O 1
ATOM 691 N N . THR A 1 86 ? 0.753 -6.963 13.980 1.00 96.62 86 THR A N 1
ATOM 692 C CA . THR A 1 86 ? 1.349 -7.750 12.891 1.00 96.62 86 THR A CA 1
ATOM 693 C C . THR A 1 86 ? 1.348 -6.969 11.578 1.00 96.62 86 THR A C 1
ATOM 695 O O . THR A 1 86 ? 2.344 -6.977 10.866 1.00 96.62 86 THR A O 1
ATOM 698 N N . ALA A 1 87 ? 0.269 -6.244 11.268 1.00 97.69 87 ALA A N 1
ATOM 699 C CA . ALA A 1 87 ? 0.239 -5.373 10.096 1.00 97.69 87 ALA A CA 1
ATOM 700 C C . ALA A 1 87 ? 1.286 -4.243 10.169 1.00 97.69 87 ALA A C 1
ATOM 702 O O . ALA A 1 87 ? 1.920 -3.945 9.163 1.00 97.69 87 ALA A O 1
ATOM 703 N N . ILE A 1 88 ? 1.496 -3.634 11.342 1.00 97.94 88 ILE A N 1
ATOM 704 C CA . ILE A 1 88 ? 2.543 -2.618 11.553 1.00 97.94 88 ILE A CA 1
ATOM 705 C C . ILE A 1 88 ? 3.942 -3.208 11.345 1.00 97.94 88 ILE A C 1
ATOM 707 O O . ILE A 1 88 ? 4.769 -2.560 10.708 1.00 97.94 88 ILE A O 1
ATOM 711 N N . ASP A 1 89 ? 4.202 -4.418 11.840 1.00 98.00 89 ASP A N 1
ATOM 712 C CA . ASP A 1 89 ? 5.496 -5.086 11.662 1.00 98.00 89 ASP A CA 1
ATOM 713 C C . ASP A 1 89 ? 5.777 -5.334 10.164 1.00 98.00 89 ASP A C 1
ATOM 715 O O . ASP A 1 89 ? 6.832 -4.951 9.661 1.00 98.00 89 ASP A O 1
ATOM 719 N N . VAL A 1 90 ? 4.785 -5.831 9.414 1.00 98.19 90 VAL A N 1
ATOM 720 C CA . VAL A 1 90 ? 4.883 -6.007 7.950 1.00 98.19 90 VAL A CA 1
ATOM 721 C C . VAL A 1 90 ? 5.089 -4.674 7.226 1.00 98.19 90 VAL A C 1
ATOM 723 O O . VAL A 1 90 ? 5.874 -4.590 6.285 1.00 98.19 90 VAL A O 1
ATOM 726 N N . ILE A 1 91 ? 4.429 -3.597 7.662 1.00 98.50 91 ILE A N 1
ATOM 727 C CA . ILE A 1 91 ? 4.663 -2.259 7.101 1.00 98.50 91 ILE A CA 1
ATOM 728 C C . ILE A 1 91 ? 6.130 -1.846 7.268 1.00 98.50 91 ILE A C 1
ATOM 730 O O . ILE A 1 91 ? 6.716 -1.287 6.343 1.00 98.50 91 ILE A O 1
ATOM 734 N N . GLN A 1 92 ? 6.736 -2.111 8.427 1.00 98.44 92 GLN A N 1
ATOM 735 C CA . GLN A 1 92 ? 8.138 -1.768 8.668 1.00 98.44 92 GLN A CA 1
ATOM 736 C C . GLN A 1 92 ? 9.092 -2.569 7.779 1.00 98.44 92 GLN A C 1
ATOM 738 O O . GLN A 1 92 ? 10.122 -2.035 7.372 1.00 98.44 92 GLN A O 1
ATOM 743 N N . GLU A 1 93 ? 8.766 -3.822 7.470 1.00 98.38 93 GLU A N 1
ATOM 744 C CA . GLU A 1 93 ? 9.514 -4.638 6.508 1.00 98.38 93 GLU A CA 1
ATOM 745 C C . GLU A 1 93 ? 9.415 -4.047 5.099 1.00 98.38 93 GLU A C 1
ATOM 747 O O . GLU A 1 93 ? 10.437 -3.744 4.493 1.00 98.38 93 GLU A O 1
ATOM 752 N N . LEU A 1 94 ? 8.203 -3.750 4.627 1.00 98.50 94 LEU A N 1
ATOM 753 C CA . LEU A 1 94 ? 7.978 -3.143 3.310 1.00 98.50 94 LEU A CA 1
ATOM 754 C C . LEU A 1 94 ? 8.647 -1.771 3.157 1.00 98.50 94 LEU A C 1
ATOM 756 O O . LEU A 1 94 ? 9.134 -1.426 2.084 1.00 98.50 94 LEU A O 1
ATOM 760 N N . VAL A 1 95 ? 8.695 -0.978 4.229 1.00 98.50 95 VAL A N 1
ATOM 761 C CA . VAL A 1 95 ? 9.434 0.292 4.247 1.00 98.50 95 VAL A CA 1
ATOM 762 C C . VAL A 1 95 ? 10.932 0.063 4.037 1.00 98.50 95 VAL A C 1
ATOM 764 O O . VAL A 1 95 ? 11.545 0.817 3.286 1.00 98.50 95 VAL A O 1
ATOM 767 N N . LYS A 1 96 ? 11.518 -0.970 4.654 1.00 98.38 96 LYS A N 1
ATOM 768 C CA . LYS A 1 96 ? 12.933 -1.316 4.445 1.00 98.38 96 LYS A CA 1
ATOM 769 C C . LYS A 1 96 ? 13.186 -1.790 3.017 1.00 98.38 96 LYS A C 1
ATOM 771 O O . LYS A 1 96 ? 14.197 -1.400 2.444 1.00 98.38 96 LYS A O 1
ATOM 776 N N . GLU A 1 97 ? 12.264 -2.564 2.442 1.00 98.12 97 GLU A N 1
ATOM 777 C CA . GLU A 1 97 ? 12.345 -2.973 1.035 1.00 98.12 97 GLU A CA 1
ATOM 778 C C . GLU A 1 97 ? 12.321 -1.756 0.103 1.00 98.12 97 GLU A C 1
ATOM 780 O O . GLU A 1 97 ? 13.184 -1.611 -0.753 1.00 98.12 97 GLU A O 1
ATOM 785 N N . LEU A 1 98 ? 11.415 -0.797 0.319 1.00 97.75 98 LEU A N 1
ATOM 786 C CA . LEU A 1 98 ? 11.400 0.454 -0.451 1.00 97.75 98 LEU A CA 1
ATOM 787 C C . LEU A 1 98 ? 12.718 1.235 -0.331 1.00 97.75 98 LEU A C 1
ATOM 789 O O . LEU A 1 98 ? 13.173 1.834 -1.302 1.00 97.75 98 LEU A O 1
ATOM 793 N N . GLU A 1 99 ? 13.336 1.249 0.850 1.00 96.06 99 GLU A N 1
ATOM 794 C CA . GLU A 1 99 ? 14.609 1.941 1.080 1.00 96.06 99 GLU A CA 1
ATOM 795 C C . GLU A 1 99 ? 15.815 1.234 0.447 1.00 96.06 99 GLU A C 1
ATOM 797 O O . GLU A 1 99 ? 16.804 1.902 0.140 1.00 96.06 99 GLU A O 1
ATOM 802 N N . SER A 1 100 ? 15.740 -0.083 0.235 1.00 95.88 100 SER A N 1
ATOM 803 C CA . SER A 1 100 ? 16.802 -0.878 -0.391 1.00 95.88 100 SER A CA 1
ATOM 804 C C . SER A 1 100 ? 16.732 -0.882 -1.924 1.00 95.88 100 SER A C 1
ATOM 806 O O . SER A 1 100 ? 17.700 -1.278 -2.580 1.00 95.88 100 SER A O 1
ATOM 808 N N . MET A 1 101 ? 15.621 -0.419 -2.510 1.00 94.56 101 MET A N 1
ATOM 809 C CA . MET A 1 101 ? 15.400 -0.462 -3.954 1.00 94.56 101 MET A CA 1
ATOM 810 C C . MET A 1 101 ? 16.431 0.328 -4.762 1.00 94.56 101 MET A C 1
ATOM 812 O O . MET A 1 101 ? 16.783 1.474 -4.469 1.00 94.56 101 MET A O 1
ATOM 816 N N . SER A 1 102 ? 16.825 -0.269 -5.887 1.00 91.06 102 SER A N 1
ATOM 817 C CA . SER A 1 102 ? 17.582 0.422 -6.925 1.00 91.06 102 SER A CA 1
ATOM 818 C C . SER A 1 102 ? 16.752 1.563 -7.535 1.00 91.06 102 SER A C 1
ATOM 820 O O . SER A 1 102 ? 15.580 1.366 -7.858 1.00 91.06 102 SER A O 1
ATOM 822 N N . PRO A 1 103 ? 17.343 2.745 -7.787 1.00 87.38 103 PRO A N 1
ATOM 823 C CA . PRO A 1 103 ? 16.655 3.860 -8.435 1.00 87.38 103 PRO A CA 1
ATOM 824 C C . PRO A 1 103 ? 16.552 3.702 -9.966 1.00 87.38 103 PRO A C 1
ATOM 826 O O . PRO A 1 103 ? 16.325 4.698 -10.660 1.00 87.38 103 PRO A O 1
ATOM 829 N N . LEU A 1 104 ? 16.764 2.494 -10.502 1.00 91.12 104 LEU A N 1
ATOM 830 C CA . LEU A 1 104 ? 16.682 2.177 -11.929 1.00 91.12 104 LEU A CA 1
ATOM 831 C C . LEU A 1 104 ? 15.263 1.738 -12.305 1.00 91.12 104 LEU A C 1
ATOM 833 O O . LEU A 1 104 ? 14.741 0.773 -11.755 1.00 91.12 104 LEU A O 1
ATOM 837 N N . ASP A 1 105 ? 14.656 2.443 -13.260 1.00 94.81 105 ASP A N 1
ATOM 838 C CA . ASP A 1 105 ? 13.310 2.140 -13.756 1.00 94.81 105 ASP A CA 1
ATOM 839 C C . ASP A 1 105 ? 13.363 1.077 -14.860 1.00 94.81 105 ASP A C 1
ATOM 841 O O . ASP A 1 105 ? 13.462 1.390 -16.047 1.00 94.81 105 ASP A O 1
ATOM 845 N N . ASN A 1 106 ? 13.353 -0.191 -14.452 1.00 94.38 106 ASN A N 1
ATOM 846 C CA . ASN A 1 106 ? 13.345 -1.328 -15.369 1.00 94.38 106 ASN A CA 1
ATOM 847 C C . ASN A 1 106 ? 11.929 -1.614 -15.890 1.00 94.38 106 ASN A C 1
ATOM 849 O O . ASN A 1 106 ? 10.930 -1.351 -15.214 1.00 94.38 106 ASN A O 1
ATOM 853 N N . SER A 1 107 ? 11.846 -2.193 -17.091 1.00 96.44 107 SER A N 1
ATOM 854 C CA . SER A 1 107 ? 10.586 -2.732 -17.604 1.00 96.44 107 SER A CA 1
ATOM 855 C C . SER A 1 107 ? 10.206 -3.993 -16.832 1.00 96.44 107 SER A C 1
ATOM 857 O O . SER A 1 107 ? 11.070 -4.795 -16.481 1.00 96.44 107 SER A O 1
ATOM 859 N N . VAL A 1 108 ? 8.914 -4.143 -16.563 1.00 97.19 108 VAL A N 1
ATOM 860 C CA . VAL A 1 108 ? 8.332 -5.297 -15.872 1.00 97.19 108 VAL A CA 1
ATOM 861 C C . VAL A 1 108 ? 7.092 -5.756 -16.624 1.00 97.19 108 VAL A C 1
ATOM 863 O O . VAL A 1 108 ? 6.492 -4.989 -17.377 1.00 97.19 108 VAL A O 1
ATOM 866 N N . GLU A 1 109 ? 6.674 -6.992 -16.394 1.00 97.12 109 GLU A N 1
ATOM 867 C CA . GLU A 1 109 ? 5.406 -7.503 -16.904 1.00 97.12 109 GLU A CA 1
ATOM 868 C C . GLU A 1 109 ? 4.369 -7.536 -15.787 1.00 97.12 109 GLU A C 1
ATOM 870 O O . GLU A 1 109 ? 4.685 -7.840 -14.639 1.00 97.12 109 GLU A O 1
ATOM 875 N N . VAL A 1 110 ? 3.119 -7.241 -16.128 1.00 96.06 110 VAL A N 1
ATOM 876 C CA . VAL A 1 110 ? 1.973 -7.346 -15.222 1.00 96.06 110 VAL A CA 1
ATOM 877 C C . VAL A 1 110 ? 0.979 -8.314 -15.838 1.00 96.06 110 VAL A C 1
ATOM 879 O O . VAL A 1 110 ? 0.719 -8.254 -17.041 1.00 96.06 110 VAL A O 1
ATOM 882 N N . SER A 1 111 ? 0.428 -9.202 -15.020 1.00 93.06 111 SER A N 1
ATOM 883 C CA . SER A 1 111 ? -0.578 -10.179 -15.424 1.00 93.06 111 SER A CA 1
ATOM 884 C C . SER A 1 111 ? -1.865 -10.002 -14.626 1.00 93.06 111 SER A C 1
ATOM 886 O O . SER A 1 111 ? -1.834 -9.676 -13.439 1.00 93.06 111 SER A O 1
ATOM 888 N N . LEU A 1 112 ? -2.998 -10.210 -15.294 1.00 84.19 112 LEU A N 1
ATOM 889 C CA . LEU A 1 112 ? -4.328 -10.126 -14.694 1.00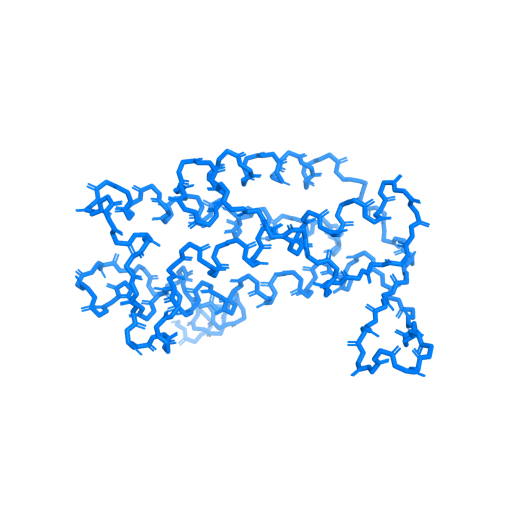 84.19 112 LEU A CA 1
ATOM 890 C C . LEU A 1 112 ? -5.113 -11.411 -14.966 1.00 84.19 112 LEU A C 1
ATOM 892 O O . LEU A 1 112 ? -5.203 -11.856 -16.118 1.00 84.19 112 LEU A O 1
ATOM 896 N N . ILE A 1 113 ? -5.738 -11.961 -13.921 1.00 78.25 113 ILE A N 1
ATOM 897 C CA . ILE A 1 113 ? -6.583 -13.153 -14.034 1.00 78.25 113 ILE A CA 1
ATOM 898 C C . ILE A 1 113 ? -8.040 -12.702 -14.164 1.00 78.25 113 ILE A C 1
ATOM 900 O O . ILE A 1 113 ? -8.759 -12.539 -13.181 1.00 78.25 113 ILE A O 1
ATOM 904 N N . THR A 1 114 ? -8.507 -12.504 -15.397 1.00 67.69 114 THR A N 1
ATOM 905 C CA . THR A 1 114 ? -9.900 -12.091 -15.661 1.00 67.69 114 THR A CA 1
ATOM 906 C C . THR A 1 114 ? -10.850 -13.269 -15.863 1.00 67.69 114 THR A C 1
ATOM 908 O O . THR A 1 114 ? -12.026 -13.186 -15.511 1.00 67.69 114 THR A O 1
ATOM 911 N N . ASN A 1 115 ? -10.361 -14.379 -16.420 1.00 69.31 115 ASN A N 1
ATOM 912 C CA . ASN A 1 115 ? -11.145 -15.582 -16.672 1.00 69.31 115 ASN A CA 1
ATOM 913 C C . ASN A 1 115 ? -10.268 -16.828 -16.455 1.00 69.31 115 ASN A C 1
ATOM 915 O O . ASN A 1 115 ? -9.332 -17.023 -17.227 1.00 69.31 115 ASN A O 1
ATOM 919 N N . PRO A 1 116 ? -10.600 -17.714 -15.494 1.00 70.06 116 PRO A N 1
ATOM 920 C CA . PRO A 1 116 ? -9.836 -18.940 -15.229 1.00 70.06 116 PRO A CA 1
ATOM 921 C C . PRO A 1 116 ? -9.722 -19.902 -16.424 1.00 70.06 116 PRO A C 1
ATOM 923 O O . PRO A 1 116 ? -8.912 -20.820 -16.400 1.00 70.06 116 PRO A O 1
ATOM 926 N N . SER A 1 117 ? -10.569 -19.731 -17.445 1.00 71.69 117 SER A N 1
ATOM 927 C CA . SER A 1 117 ? -10.589 -20.551 -18.664 1.00 71.69 117 SER A CA 1
ATOM 928 C C . SER A 1 117 ? -9.769 -19.954 -19.814 1.00 71.69 117 SER A C 1
ATOM 930 O O . SER A 1 117 ? -9.674 -20.573 -20.872 1.00 71.69 117 SER A O 1
ATOM 932 N N . LEU A 1 118 ? -9.219 -18.746 -19.652 1.00 69.50 118 LEU A N 1
ATOM 933 C CA . LEU A 1 118 ? -8.387 -18.079 -20.653 1.00 69.50 118 LEU A CA 1
ATOM 934 C C . LEU A 1 118 ? -6.937 -18.005 -20.171 1.00 69.50 118 LEU A C 1
ATOM 936 O O . LEU A 1 118 ? -6.661 -18.071 -18.978 1.00 69.50 118 LEU A O 1
ATOM 940 N N . LYS A 1 119 ? -6.007 -17.861 -21.119 1.00 73.00 119 LYS A N 1
ATOM 941 C CA . LYS A 1 119 ? -4.610 -17.557 -20.799 1.00 73.00 119 LYS A CA 1
ATOM 942 C C . LYS A 1 119 ? -4.537 -16.180 -20.132 1.00 73.00 119 LYS A C 1
ATOM 944 O O . LYS A 1 119 ? -5.222 -15.261 -20.583 1.00 73.00 119 LYS A O 1
ATOM 949 N N . ASP A 1 120 ? -3.682 -16.053 -19.121 1.00 79.38 120 ASP A N 1
ATOM 950 C CA . ASP A 1 120 ? -3.443 -14.792 -18.421 1.00 79.38 120 ASP A CA 1
ATOM 951 C C . ASP A 1 120 ? -3.141 -13.657 -19.405 1.00 79.38 120 ASP A C 1
ATOM 953 O O . ASP A 1 120 ? -2.363 -13.807 -20.357 1.00 79.38 120 ASP A O 1
ATOM 957 N N . MET A 1 121 ? -3.776 -12.510 -19.170 1.00 83.50 121 MET A N 1
ATOM 958 C CA . MET A 1 121 ? -3.518 -11.303 -19.942 1.00 83.50 121 MET A CA 1
ATOM 959 C C . MET A 1 121 ? -2.264 -10.639 -19.387 1.00 83.50 121 MET A C 1
ATOM 961 O O . MET A 1 121 ? -2.298 -10.113 -18.278 1.00 83.50 121 MET A O 1
ATOM 965 N N . VAL A 1 122 ? -1.174 -10.673 -20.156 1.00 91.12 122 VAL A N 1
ATOM 966 C CA . VAL A 1 122 ? 0.114 -10.069 -19.786 1.00 91.12 122 VAL A CA 1
ATOM 967 C C . VAL A 1 122 ? 0.327 -8.772 -20.566 1.00 91.12 122 VAL A C 1
ATOM 969 O O . VAL A 1 122 ? 0.126 -8.731 -21.781 1.00 91.12 122 VAL A O 1
ATOM 972 N N . SER A 1 123 ? 0.750 -7.718 -19.873 1.00 93.75 123 SER A N 1
ATOM 973 C CA . SER A 1 123 ? 1.084 -6.412 -20.449 1.00 93.75 123 SER A CA 1
ATOM 974 C C . SER A 1 123 ? 2.428 -5.900 -19.942 1.00 93.75 123 SER A C 1
ATOM 976 O O . SER A 1 123 ? 2.801 -6.157 -18.800 1.00 93.75 123 SER A O 1
ATOM 978 N N . GLN A 1 124 ? 3.124 -5.130 -20.780 1.00 97.12 124 GLN A N 1
ATOM 979 C CA . GLN A 1 124 ? 4.357 -4.440 -20.400 1.00 97.12 124 GLN A CA 1
ATOM 980 C C . GLN A 1 124 ? 4.059 -3.236 -19.498 1.00 97.12 124 GLN A C 1
ATOM 982 O O . GLN A 1 124 ? 3.089 -2.510 -19.722 1.00 97.12 124 GLN A O 1
ATOM 987 N N . SER A 1 125 ? 4.930 -3.007 -18.521 1.00 97.69 125 SER A N 1
ATOM 988 C CA . SER A 1 125 ? 4.926 -1.858 -17.616 1.00 97.69 125 SER A CA 1
ATOM 989 C C . SER A 1 125 ? 6.362 -1.467 -17.219 1.00 97.69 125 SER A C 1
ATOM 991 O O . SER A 1 125 ? 7.340 -1.934 -17.816 1.00 97.69 125 SER A O 1
ATOM 993 N N . SER A 1 126 ? 6.503 -0.588 -16.226 1.00 97.88 126 SER A N 1
ATOM 994 C CA . SER A 1 126 ? 7.776 -0.227 -15.592 1.00 97.88 126 SER A CA 1
ATOM 995 C C . SER A 1 126 ? 7.646 -0.152 -14.071 1.00 97.88 126 SER A C 1
ATOM 997 O O . SER A 1 126 ? 6.546 0.032 -13.545 1.00 97.88 126 SER A O 1
ATOM 999 N N . ILE A 1 127 ? 8.768 -0.252 -13.354 1.00 97.94 127 ILE A N 1
ATOM 1000 C CA . ILE A 1 127 ? 8.810 -0.119 -11.887 1.00 97.94 127 ILE A CA 1
ATOM 1001 C C . ILE A 1 127 ? 8.151 1.194 -11.441 1.00 97.94 127 ILE A C 1
ATOM 1003 O O . ILE A 1 127 ? 7.343 1.200 -10.512 1.00 97.94 127 ILE A O 1
ATOM 1007 N N . LEU A 1 128 ? 8.445 2.309 -12.117 1.00 97.81 128 LEU A N 1
ATOM 1008 C CA . LEU A 1 128 ? 7.825 3.604 -11.839 1.00 97.81 128 LEU A CA 1
ATOM 1009 C C . LEU A 1 128 ? 6.302 3.545 -11.999 1.00 97.81 128 LEU A C 1
ATOM 1011 O O . LEU A 1 128 ? 5.574 4.059 -11.145 1.00 97.81 128 LEU A O 1
ATOM 1015 N N . ARG A 1 129 ? 5.810 2.925 -13.076 1.00 97.81 129 ARG A N 1
ATOM 1016 C CA . ARG A 1 129 ? 4.371 2.840 -13.338 1.00 97.81 129 ARG A CA 1
ATOM 1017 C C . ARG A 1 129 ? 3.648 2.021 -12.270 1.00 97.81 129 ARG A C 1
ATOM 1019 O O . ARG A 1 129 ? 2.574 2.443 -11.824 1.00 97.81 129 ARG A O 1
ATOM 1026 N N . GLU A 1 130 ? 4.244 0.917 -11.833 1.00 98.06 130 GLU A N 1
ATOM 1027 C CA . GLU A 1 130 ? 3.688 0.062 -10.781 1.00 98.06 130 GLU A CA 1
ATOM 1028 C C . GLU A 1 130 ? 3.757 0.729 -9.401 1.00 98.06 130 GLU A C 1
ATOM 1030 O O . GLU A 1 130 ? 2.800 0.663 -8.631 1.00 98.06 130 GLU A O 1
ATOM 1035 N N . MET A 1 131 ? 4.805 1.508 -9.113 1.00 97.44 131 MET A N 1
ATOM 1036 C CA . MET A 1 131 ? 4.862 2.336 -7.902 1.00 97.44 131 MET A CA 1
ATOM 1037 C C . MET A 1 131 ? 3.751 3.387 -7.845 1.00 97.44 131 MET A C 1
ATOM 1039 O O . MET A 1 131 ? 3.173 3.623 -6.783 1.00 97.44 131 MET A O 1
ATOM 1043 N N . GLN A 1 132 ? 3.411 4.008 -8.977 1.00 96.81 132 GLN A N 1
ATOM 1044 C CA . GLN A 1 132 ? 2.274 4.932 -9.054 1.00 96.81 132 GLN A CA 1
ATOM 1045 C C . GLN A 1 132 ? 0.937 4.213 -8.832 1.00 96.81 132 GLN A C 1
ATOM 1047 O O . GLN A 1 132 ? 0.022 4.772 -8.223 1.00 96.81 132 GLN A O 1
ATOM 1052 N N . PHE A 1 133 ? 0.806 2.974 -9.319 1.00 97.62 133 PHE A N 1
ATOM 1053 C CA . PHE A 1 133 ? -0.366 2.143 -9.049 1.00 97.62 133 PHE A CA 1
ATOM 1054 C C . PHE A 1 133 ? -0.493 1.831 -7.550 1.00 97.62 133 PHE A C 1
ATOM 1056 O O . PHE A 1 133 ? -1.547 2.108 -6.975 1.00 97.62 133 PHE A O 1
ATOM 1063 N N . LEU A 1 134 ? 0.580 1.364 -6.904 1.00 97.81 134 LEU A N 1
ATOM 1064 C CA . LEU A 1 134 ? 0.621 1.096 -5.461 1.00 97.81 134 LEU A CA 1
ATOM 1065 C C . LEU A 1 134 ? 0.263 2.338 -4.634 1.00 97.81 134 LEU A C 1
ATOM 1067 O O . LEU A 1 134 ? -0.555 2.262 -3.714 1.00 97.81 134 LEU A O 1
ATOM 1071 N N . GLN A 1 135 ? 0.798 3.501 -5.013 1.00 95.25 135 GLN A N 1
ATOM 1072 C CA . GLN A 1 135 ? 0.489 4.782 -4.380 1.00 95.25 135 GLN A CA 1
ATOM 1073 C C . GLN A 1 135 ? -1.011 5.101 -4.474 1.00 95.25 135 GLN A C 1
ATOM 1075 O O . GLN A 1 135 ? -1.658 5.393 -3.466 1.00 95.25 135 GLN A O 1
ATOM 1080 N N . SER A 1 136 ? -1.584 5.018 -5.680 1.00 95.06 136 SER A N 1
ATOM 1081 C CA . SER A 1 136 ? -3.005 5.295 -5.915 1.00 95.06 136 SER A CA 1
ATOM 1082 C C . SER A 1 136 ? -3.918 4.310 -5.178 1.00 95.06 136 SER A C 1
ATOM 1084 O O . SER A 1 136 ? -4.937 4.718 -4.617 1.00 95.06 136 SER A O 1
ATOM 1086 N N . HIS A 1 137 ? -3.567 3.023 -5.170 1.00 96.06 137 HIS A N 1
ATOM 1087 C CA . HIS A 1 137 ? -4.319 1.964 -4.491 1.00 96.06 137 HIS A CA 1
ATOM 1088 C C . HIS A 1 137 ? -4.305 2.148 -2.969 1.00 96.06 137 HIS A C 1
ATOM 1090 O O . HIS A 1 137 ? -5.352 2.106 -2.319 1.00 96.06 137 HIS A O 1
ATOM 1096 N N . THR A 1 138 ? -3.144 2.484 -2.408 1.00 96.06 138 THR A N 1
ATOM 1097 C CA . THR A 1 138 ? -2.992 2.763 -0.976 1.00 96.06 138 THR A CA 1
ATOM 1098 C C . THR A 1 138 ? -3.811 3.974 -0.548 1.00 96.06 138 THR A C 1
ATOM 1100 O O . THR A 1 138 ? -4.574 3.899 0.415 1.00 96.06 138 THR A O 1
ATOM 1103 N N . VAL A 1 139 ? -3.722 5.080 -1.294 1.00 92.75 139 VAL A N 1
ATOM 1104 C CA . VAL A 1 139 ? -4.530 6.286 -1.050 1.00 92.75 139 VAL A CA 1
ATOM 1105 C C . VAL A 1 139 ? -6.025 5.974 -1.110 1.00 92.75 139 VAL A C 1
ATOM 1107 O O . VAL A 1 139 ? -6.781 6.433 -0.253 1.00 92.75 139 VAL A O 1
ATOM 1110 N N . HIS A 1 140 ? -6.460 5.180 -2.093 1.00 93.50 140 HIS A N 1
ATOM 1111 C CA . HIS A 1 140 ? -7.855 4.768 -2.221 1.00 93.50 140 HIS A CA 1
ATOM 1112 C C . HIS A 1 140 ? -8.348 4.043 -0.959 1.00 93.50 140 HIS A C 1
ATOM 1114 O O . HIS A 1 140 ? -9.396 4.391 -0.410 1.00 93.50 140 HIS A O 1
ATOM 1120 N N . HIS A 1 141 ? -7.574 3.093 -0.434 1.00 94.88 141 HIS A N 1
ATOM 1121 C CA . HIS A 1 141 ? -7.949 2.384 0.788 1.00 94.88 141 HIS A CA 1
ATOM 1122 C C . HIS A 1 141 ? -7.830 3.229 2.057 1.00 94.88 141 HIS A C 1
ATOM 1124 O O . HIS A 1 141 ? -8.680 3.104 2.939 1.00 94.88 141 HIS A O 1
ATOM 1130 N N . LEU A 1 142 ? -6.856 4.136 2.147 1.00 92.56 142 LEU A N 1
ATOM 1131 C CA . LEU A 1 142 ? -6.782 5.107 3.243 1.00 92.56 142 LEU A CA 1
ATOM 1132 C C . LEU A 1 142 ? -8.011 6.024 3.275 1.00 92.56 142 LEU A C 1
ATOM 1134 O O . LEU A 1 142 ? -8.514 6.326 4.358 1.00 92.56 142 LEU A O 1
ATOM 1138 N N . ALA A 1 143 ? -8.546 6.419 2.116 1.00 91.06 143 ALA A N 1
ATOM 1139 C CA . ALA A 1 143 ? -9.788 7.185 2.045 1.00 91.06 143 ALA A CA 1
ATOM 1140 C C . ALA A 1 143 ? -10.984 6.387 2.596 1.00 91.06 143 ALA A C 1
ATOM 1142 O O . ALA A 1 143 ? -11.761 6.921 3.390 1.00 91.06 143 ALA A O 1
ATOM 1143 N N . ILE A 1 144 ? -11.091 5.099 2.246 1.00 92.94 144 ILE A N 1
ATOM 1144 C CA . ILE A 1 144 ? -12.132 4.192 2.758 1.00 92.94 144 ILE A CA 1
ATOM 1145 C C . ILE A 1 144 ? -12.018 4.021 4.281 1.00 92.94 144 ILE A C 1
ATOM 1147 O O . ILE A 1 144 ? -12.997 4.207 5.004 1.00 92.94 144 ILE A O 1
ATOM 1151 N N . ILE A 1 145 ? -10.817 3.736 4.791 1.00 93.25 145 ILE A N 1
ATOM 1152 C CA . ILE A 1 145 ? -10.562 3.629 6.236 1.00 93.25 145 ILE A CA 1
ATOM 1153 C C . ILE A 1 145 ? -10.889 4.963 6.933 1.00 93.25 145 ILE A C 1
ATOM 1155 O O . ILE A 1 145 ? -11.487 4.982 8.009 1.00 93.25 145 ILE A O 1
ATOM 1159 N N . GLY A 1 146 ? -10.574 6.090 6.291 1.00 90.69 146 GLY A N 1
ATOM 1160 C CA . GLY A 1 146 ? -10.923 7.434 6.745 1.00 90.69 146 GLY A CA 1
ATOM 1161 C C . GLY A 1 146 ? -12.424 7.653 6.953 1.00 90.69 146 GLY A C 1
ATOM 1162 O O . GLY A 1 146 ? -12.812 8.331 7.905 1.00 90.69 146 GLY A O 1
ATOM 1163 N N . ILE A 1 147 ? -13.278 7.069 6.106 1.00 90.50 147 ILE A N 1
ATOM 1164 C CA . ILE A 1 147 ? -14.742 7.123 6.263 1.00 90.50 147 ILE A CA 1
ATOM 1165 C C . ILE A 1 147 ? -15.169 6.393 7.543 1.00 90.50 147 ILE A C 1
ATOM 1167 O O . ILE A 1 147 ? -15.887 6.967 8.363 1.00 90.50 147 ILE A O 1
ATOM 1171 N N . ALA A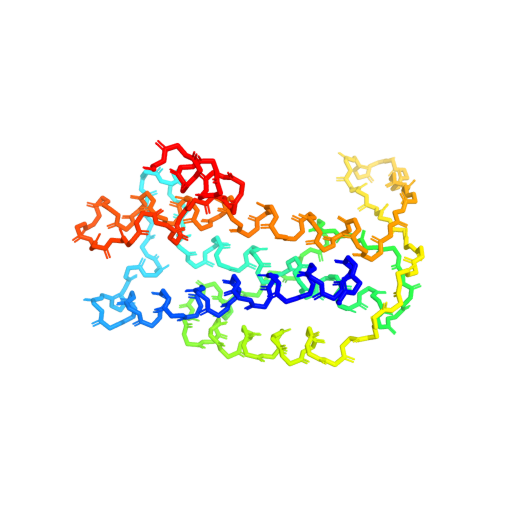 1 148 ? -14.677 5.170 7.752 1.00 91.19 148 ALA A N 1
ATOM 1172 C CA . ALA A 1 148 ? -14.980 4.375 8.942 1.00 91.19 148 ALA A CA 1
ATOM 1173 C C . ALA A 1 148 ? -14.555 5.067 10.246 1.00 91.19 148 ALA A C 1
ATOM 1175 O O . ALA A 1 148 ? -15.310 5.110 11.218 1.00 91.19 148 ALA A O 1
ATOM 1176 N N . LEU A 1 149 ? -13.359 5.654 10.257 1.00 89.81 149 LEU A N 1
ATOM 1177 C CA . LEU A 1 149 ? -12.833 6.382 11.410 1.00 89.81 149 LEU A CA 1
ATOM 1178 C C . LEU A 1 149 ? -13.716 7.567 11.798 1.00 89.81 149 LEU A C 1
ATOM 1180 O O . LEU A 1 149 ? -14.066 7.712 12.970 1.00 89.81 149 LEU A O 1
ATOM 1184 N N . ARG A 1 150 ? -14.116 8.384 10.815 1.00 88.69 150 ARG A N 1
ATOM 1185 C CA . ARG A 1 150 ? -15.013 9.525 11.046 1.00 88.69 150 ARG A CA 1
ATOM 1186 C C . ARG A 1 150 ? -16.360 9.071 11.601 1.00 88.69 150 ARG A C 1
ATOM 1188 O O . ARG A 1 150 ? -16.864 9.697 12.526 1.00 88.69 150 ARG A O 1
ATOM 1195 N N . GLN A 1 151 ? -16.912 7.967 11.09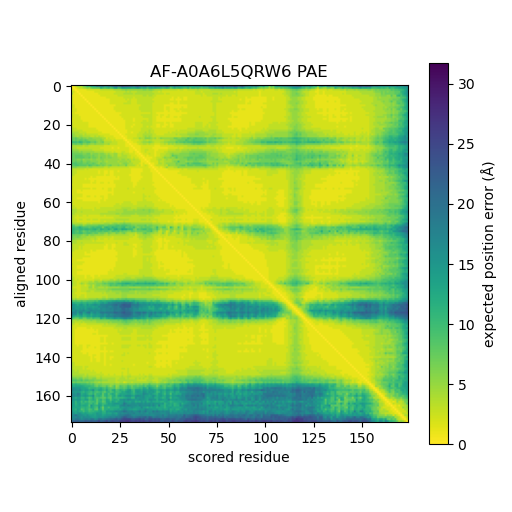2 1.00 87.50 151 GLN A N 1
ATOM 1196 C CA . GLN A 1 151 ? -18.172 7.416 11.599 1.00 87.50 151 GLN A CA 1
ATOM 1197 C C . GLN A 1 151 ? -18.067 6.987 13.072 1.00 87.50 151 GLN A C 1
ATOM 1199 O O . GLN A 1 151 ? -19.009 7.184 13.836 1.00 87.50 151 GLN A O 1
ATOM 1204 N N . LYS A 1 152 ? -16.920 6.441 13.492 1.00 86.44 152 LYS A N 1
ATOM 1205 C CA . LYS A 1 152 ? -16.651 6.088 14.896 1.00 86.44 152 LYS A CA 1
ATOM 1206 C C . LYS A 1 152 ? -16.223 7.264 15.778 1.00 86.44 152 LYS A C 1
ATOM 1208 O O . LYS A 1 152 ? -15.947 7.057 16.955 1.00 86.44 152 LYS A O 1
ATOM 1213 N N . GLY A 1 153 ? -16.183 8.484 15.243 1.00 86.19 153 GLY A N 1
ATOM 1214 C CA . GLY A 1 153 ? -15.823 9.685 15.997 1.00 86.19 153 GLY A CA 1
ATOM 1215 C C . GLY A 1 153 ? -14.318 9.881 16.202 1.00 86.19 153 GLY A C 1
ATOM 1216 O O . GLY A 1 153 ? -13.924 10.710 17.018 1.00 86.19 153 GLY A O 1
ATOM 1217 N N . PHE A 1 154 ? -13.462 9.158 15.470 1.00 84.75 154 PHE A N 1
ATOM 1218 C CA . PHE A 1 154 ? -12.027 9.441 15.466 1.00 84.75 154 PHE A CA 1
ATOM 1219 C C . PHE A 1 154 ? -11.751 10.740 14.703 1.00 84.75 154 PHE A C 1
ATOM 1221 O O . PHE A 1 154 ? -12.214 10.931 13.575 1.00 84.75 154 PHE A O 1
ATOM 1228 N N . THR A 1 155 ? -10.922 11.611 15.280 1.00 79.06 155 THR A N 1
ATOM 1229 C CA . THR A 1 155 ? -10.390 12.773 14.564 1.00 79.06 155 THR A CA 1
ATOM 1230 C C . THR A 1 155 ? -9.345 12.302 13.560 1.00 79.06 155 THR A C 1
ATOM 1232 O O . THR A 1 155 ? -8.257 11.860 13.933 1.00 79.06 155 THR A O 1
ATOM 1235 N N . VAL A 1 156 ? -9.674 12.402 12.275 1.00 73.69 156 VAL A N 1
ATOM 1236 C CA . VAL A 1 156 ? -8.751 12.091 11.182 1.00 73.69 156 VAL A CA 1
ATOM 1237 C C . VAL A 1 156 ? -8.317 13.392 10.537 1.00 73.69 156 VAL A C 1
ATOM 1239 O O . VAL A 1 156 ? -9.166 14.179 10.117 1.00 73.69 156 VAL A O 1
ATOM 1242 N N . ASP A 1 157 ? -7.007 13.605 10.431 1.00 70.44 157 ASP A N 1
ATOM 1243 C CA . ASP A 1 157 ? -6.479 14.689 9.609 1.00 70.44 157 ASP A CA 1
ATOM 1244 C C . ASP A 1 157 ? -6.968 14.484 8.169 1.00 70.44 157 ASP A C 1
ATOM 1246 O O . ASP A 1 157 ? -6.716 13.447 7.548 1.00 70.44 157 ASP A O 1
ATOM 1250 N N . GLY A 1 158 ? -7.706 15.469 7.650 1.00 62.66 158 GLY A N 1
ATOM 1251 C CA . GLY A 1 158 ? -8.256 15.434 6.300 1.00 62.66 158 GLY A CA 1
ATOM 1252 C C . GLY A 1 158 ? -7.183 15.157 5.248 1.00 62.66 158 GLY A C 1
ATOM 1253 O O . GLY A 1 158 ? -7.463 14.442 4.286 1.00 62.66 158 GLY A O 1
ATOM 1254 N N . ASN A 1 159 ? -5.953 15.621 5.476 1.00 66.06 159 ASN A N 1
ATOM 1255 C CA . ASN A 1 159 ? -4.832 15.447 4.559 1.00 66.06 159 ASN A CA 1
ATOM 1256 C C . ASN A 1 159 ? -4.340 13.997 4.468 1.00 66.06 159 ASN A C 1
ATOM 1258 O O . ASN A 1 159 ? -3.980 13.560 3.378 1.00 66.06 159 ASN A O 1
ATOM 1262 N N . ME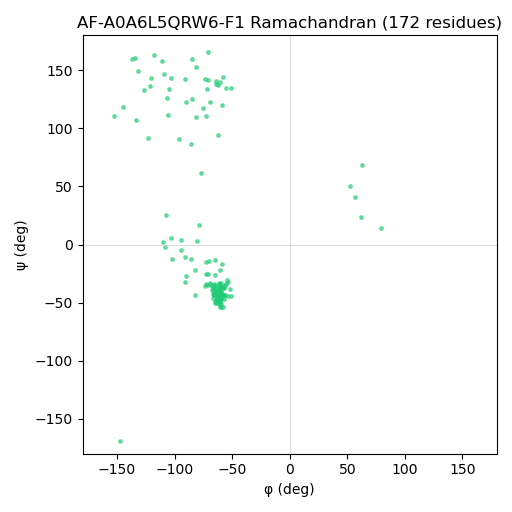T A 1 160 ? -4.402 13.224 5.558 1.00 60.22 160 MET A N 1
ATOM 1263 C CA . MET A 1 160 ? -3.970 11.814 5.578 1.00 60.22 160 MET A CA 1
ATOM 1264 C C . MET A 1 160 ? -4.899 10.883 4.783 1.00 60.22 160 MET A C 1
ATOM 1266 O O . MET A 1 160 ? -4.560 9.737 4.511 1.00 60.22 160 MET A O 1
ATOM 1270 N N . THR A 1 161 ? -6.094 11.357 4.421 1.00 62.03 161 THR A N 1
ATOM 1271 C CA . THR A 1 161 ? -7.103 10.568 3.686 1.00 62.03 161 THR A CA 1
ATOM 1272 C C . THR A 1 161 ? -7.304 11.032 2.247 1.00 62.03 161 THR A C 1
ATOM 1274 O O . THR A 1 161 ? -8.179 10.518 1.554 1.00 62.03 161 THR A O 1
ATOM 1277 N N . LYS A 1 162 ? -6.535 12.033 1.805 1.00 64.19 162 LYS A N 1
ATOM 1278 C CA . LYS A 1 162 ? -6.661 12.648 0.483 1.00 64.19 162 LYS A CA 1
ATOM 1279 C C . LYS A 1 162 ? -5.478 12.280 -0.399 1.00 64.19 162 LYS A C 1
ATOM 1281 O O . LYS A 1 162 ? -4.336 12.183 0.057 1.00 64.19 162 LYS A O 1
ATOM 1286 N N . ALA A 1 163 ? -5.749 12.146 -1.695 1.00 62.44 163 ALA A N 1
ATOM 1287 C CA . ALA A 1 163 ? -4.696 11.955 -2.678 1.00 62.44 163 ALA A CA 1
ATOM 1288 C C . ALA A 1 163 ? -3.685 13.117 -2.630 1.00 62.44 163 ALA A C 1
ATOM 1290 O O . ALA A 1 163 ? -4.089 14.264 -2.415 1.00 62.44 163 ALA A O 1
ATOM 1291 N N . PRO A 1 164 ? -2.382 12.857 -2.845 1.00 65.81 164 PRO A N 1
ATOM 1292 C CA . PRO A 1 164 ? -1.368 13.909 -2.932 1.00 65.81 164 PRO A CA 1
ATOM 1293 C C . PRO A 1 164 ? -1.731 15.014 -3.931 1.00 65.81 164 PRO A C 1
ATOM 1295 O O . PRO A 1 164 ? -1.558 16.189 -3.630 1.00 65.81 164 PRO A O 1
ATOM 1298 N N . SER A 1 165 ? -2.331 14.660 -5.071 1.00 59.12 165 SER A N 1
ATOM 1299 C CA . SER A 1 165 ? -2.828 15.620 -6.065 1.00 59.12 165 SER A CA 1
ATOM 1300 C C . SER A 1 165 ? -3.946 16.516 -5.523 1.00 59.12 165 SER A C 1
ATOM 1302 O O . SER A 1 165 ? -3.954 17.716 -5.786 1.00 59.12 165 SER A O 1
ATOM 1304 N N . THR A 1 166 ? -4.862 15.970 -4.716 1.00 57.91 166 THR A N 1
ATOM 1305 C CA . THR A 1 166 ? -5.907 16.749 -4.034 1.00 57.91 166 THR A CA 1
ATOM 1306 C C . THR A 1 166 ? -5.299 17.705 -3.010 1.00 57.91 166 THR A C 1
ATOM 1308 O O . THR A 1 166 ? -5.674 18.872 -2.977 1.00 57.91 166 THR A O 1
ATOM 1311 N N . ARG A 1 167 ? -4.315 17.246 -2.224 1.00 68.19 167 ARG A N 1
ATOM 1312 C CA . ARG A 1 167 ? -3.576 18.102 -1.279 1.00 68.19 167 ARG A CA 1
ATOM 1313 C C . ARG A 1 167 ? -2.859 19.243 -2.003 1.00 68.19 167 ARG A C 1
ATOM 1315 O O . ARG A 1 167 ? -2.951 20.393 -1.585 1.00 68.19 167 ARG A O 1
ATOM 1322 N N . GLN A 1 168 ? -2.183 18.928 -3.107 1.00 64.25 168 GLN A N 1
ATOM 1323 C CA . GLN A 1 168 ? -1.461 19.903 -3.920 1.00 64.25 168 GLN A CA 1
ATOM 1324 C C . GLN A 1 168 ? -2.408 20.959 -4.506 1.00 64.25 168 GLN A C 1
ATOM 1326 O O . GLN A 1 168 ? -2.120 22.153 -4.411 1.00 64.25 168 GLN A O 1
ATOM 1331 N N . PHE A 1 169 ? -3.557 20.543 -5.046 1.00 65.62 169 PHE A N 1
ATOM 1332 C CA . PHE A 1 169 ? -4.589 21.455 -5.544 1.00 65.62 169 PHE A CA 1
ATOM 1333 C C . PHE A 1 169 ? -5.129 22.377 -4.439 1.00 65.62 169 PHE A C 1
ATOM 1335 O O . PHE A 1 169 ? -5.187 23.586 -4.625 1.00 65.62 169 PHE A O 1
ATOM 1342 N N . GLU A 1 170 ? -5.447 21.839 -3.259 1.00 65.25 170 GLU A N 1
ATOM 1343 C CA . GLU A 1 170 ? -5.950 22.640 -2.132 1.00 65.25 170 GLU A CA 1
ATOM 1344 C C . GLU A 1 170 ? -4.897 23.637 -1.610 1.00 65.25 170 GLU A C 1
ATOM 1346 O O . GLU A 1 170 ? -5.224 24.791 -1.344 1.00 65.25 170 GLU A O 1
ATOM 1351 N N . SER A 1 171 ? -3.620 23.238 -1.547 1.00 61.62 171 SER A N 1
ATOM 1352 C CA . SER A 1 171 ? -2.520 24.119 -1.116 1.00 61.62 171 SER A CA 1
ATOM 1353 C C . SER A 1 171 ? -2.162 25.224 -2.113 1.00 61.62 171 SER A C 1
ATOM 1355 O O . SER A 1 171 ? -1.619 26.245 -1.713 1.00 61.62 171 SER A O 1
ATOM 1357 N N . SER A 1 172 ? -2.446 25.022 -3.404 1.00 58.00 172 SER A N 1
ATOM 1358 C CA . SER A 1 172 ? -2.188 26.006 -4.468 1.00 58.00 172 SER A CA 1
ATOM 1359 C C . SER A 1 172 ? -3.379 26.935 -4.722 1.00 58.00 172 SER A C 1
ATOM 1361 O O . SER A 1 172 ? -3.233 27.940 -5.413 1.00 58.00 172 SER A O 1
ATOM 1363 N N . ALA A 1 173 ? -4.540 26.612 -4.146 1.00 51.03 173 ALA A N 1
ATOM 1364 C CA . ALA A 1 173 ? -5.734 27.452 -4.113 1.00 51.03 173 ALA A CA 1
ATOM 1365 C C . ALA A 1 173 ? -5.843 28.312 -2.831 1.00 51.03 173 ALA A C 1
ATOM 1367 O O . ALA A 1 173 ? -6.855 28.991 -2.650 1.00 51.03 173 ALA A O 1
ATOM 1368 N N . SER A 1 174 ? -4.830 28.256 -1.954 1.00 49.19 174 SER A N 1
ATOM 1369 C CA . SER A 1 174 ? -4.704 29.016 -0.697 1.00 49.19 174 SER A CA 1
ATOM 1370 C C . SER A 1 174 ? -3.712 30.166 -0.850 1.00 49.19 174 SER A C 1
ATOM 1372 O O . SER A 1 174 ? -3.963 31.236 -0.254 1.00 49.19 174 SER A O 1
#

Foldseek 3Di:
DDLLLVLLVLLLVLLVLLLVVLVVCCVVPVCQQPAQDVLLVRAGLLNLLLLLLQQLVLVLVCVVVVHARESPPGPPPPCSSRPSVSSSVSSVVSSVVSVPDDSDWDKHKHWYCPDPVDDTDIDIDISSRSSVVSLVSSLQSLLVVVVSCVVVVHDDDPVSNDRPVVVVVVVVVD

pLDDT: mean 89.22, std 11.35, range [49.19, 98.5]

Sequence (174 aa):
MNLLQVAIFDNKVLLQELAQLLNRIHAGDKNFYNDNLEVLNSITIGAHVRHILEHYQIFFKALDIEVPINYDSRERCTGCQNCAKTAIDVIQELVKELESMSPLDNSVEVSLITNPSLKDMVSQSSILREMQFLQSHTVHHLAIIGIALRQKGFTVDGNMTKAPSTRQFESSAS

Solvent-accessible surface area (backbone atoms only — not comparable to full-atom values): 9716 Å² total; per-residue (Å²): 128,57,74,45,48,48,41,42,51,53,42,41,50,52,47,51,52,48,40,54,48,44,52,52,43,50,72,75,38,73,59,59,45,65,39,68,32,70,96,56,79,54,43,27,52,16,54,52,50,31,55,48,52,48,43,54,50,40,48,54,53,19,62,77,69,73,48,58,30,39,78,79,76,67,89,69,62,60,60,32,24,74,29,64,66,53,34,38,53,52,44,54,51,53,42,51,52,54,73,68,55,74,78,68,77,47,77,42,45,38,36,49,88,86,47,98,90,52,80,71,52,72,44,85,50,33,51,49,59,50,40,52,47,53,40,53,52,44,40,53,45,38,32,55,50,45,52,57,38,48,75,74,68,46,92,69,64,69,69,79,36,44,50,69,68,58,52,50,52,56,64,74,75,108

Nearest PDB structures (foldseek):
  8szi-assembly1_A  TM=2.323E-01  e=8.268E-01  Homo sapiens
  1cnt-assembly2_3  TM=2.691E-01  e=2.861E+00  Homo sapiens
  9ayf-assembly1_R  TM=2.205E-01  e=1.128E+00  Homo sapiens